Protein AF-A0A9N8KSS9-F1 (afdb_monomer)

Radius of gyration: 13.26 Å; Cα contacts (8 Å, |Δi|>4): 134; chains: 1; bounding box: 31×24×31 Å

pLDDT: mean 76.48, std 20.57, range [29.89, 96.56]

Foldseek 3Di:
DDAFDWDADPLFIWGWPDQDPPQKTKTATPCVVVPFGWIWIAGVVRHTPDIDDDGPDDRFDWDQDPVRDTWRDPVDDTDDHDDDD

Secondary structure (DSSP, 8-state):
-----EEEETTEEEEEEEE-TTSEEEEEETTGGGT---EEEEETT--EEEEES--SSPPPEEEE-TTSPEEEE-SS---------

Solvent-accessible surface area (backbone atoms only — not comparable to full-atom values): 5483 Å² total; per-residue (Å²): 134,82,85,85,65,71,48,80,56,97,64,39,51,20,38,68,80,53,77,47,98,77,54,36,33,44,25,36,32,69,50,39,94,76,71,29,72,22,32,39,35,21,38,81,88,64,50,77,76,46,81,40,76,62,73,84,63,79,67,51,57,67,44,72,44,98,85,73,47,76,44,75,47,57,103,73,74,90,79,92,82,83,86,80,134

Nearest PDB structures (foldseek):
  5n9j-assembly1_A  TM=5.267E-01  e=3.619E+00  Schizosaccharomyces pombe
  6hxt-assembly1_A-2  TM=4.286E-01  e=8.775E+00  Homo sapiens

Organism: Chrysodeixis includens (NCBI:txid689277)

Mean predicted aligned error: 9.28 Å

InterPro domains:
  IPR007588 Zinc finger, FLYWCH-type [PF04500] (5-57)

Structure (mmCIF, N/CA/C/O backbone):
data_AF-A0A9N8KSS9-F1
#
_entry.id   AF-A0A9N8KSS9-F1
#
loop_
_atom_site.group_PDB
_atom_site.id
_atom_site.type_symbol
_atom_site.label_atom_id
_atom_site.label_alt_id
_atom_site.label_comp_id
_atom_site.label_asym_id
_atom_site.label_entity_id
_atom_site.label_seq_id
_atom_site.pdbx_PDB_ins_code
_atom_site.Cartn_x
_atom_site.Cartn_y
_atom_site.Cartn_z
_atom_site.occupancy
_atom_site.B_iso_or_equiv
_atom_s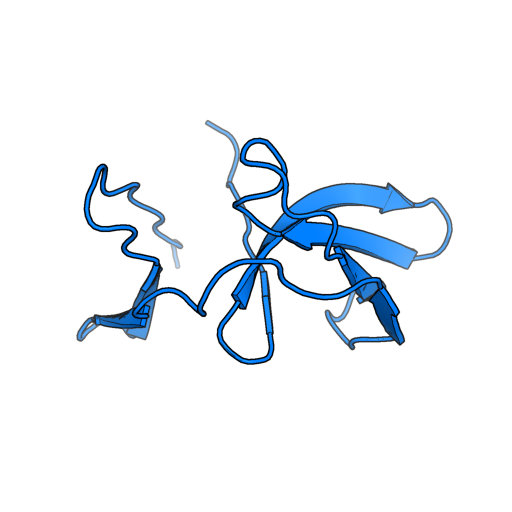ite.auth_seq_id
_atom_site.auth_comp_id
_atom_site.auth_asym_id
_atom_site.auth_atom_id
_atom_site.pdbx_PDB_model_num
ATOM 1 N N . MET A 1 1 ? -14.554 6.351 -16.794 1.00 39.75 1 MET A N 1
ATOM 2 C CA . MET A 1 1 ? -14.106 6.278 -15.384 1.00 39.75 1 MET A CA 1
ATOM 3 C C . MET A 1 1 ? -13.064 5.177 -15.274 1.00 39.75 1 MET A C 1
ATOM 5 O O . MET A 1 1 ? -13.386 4.029 -15.550 1.00 39.75 1 MET A O 1
ATOM 9 N N . GLY A 1 2 ? -11.804 5.534 -15.010 1.00 46.06 2 GLY A N 1
ATOM 10 C CA . GLY A 1 2 ? -10.691 4.579 -14.957 1.00 46.06 2 GLY A CA 1
ATOM 11 C C . GLY A 1 2 ? -10.776 3.669 -13.730 1.00 46.06 2 GLY A C 1
ATOM 12 O O . GLY A 1 2 ? -11.228 4.097 -12.671 1.00 46.06 2 GLY A O 1
ATOM 13 N N . ARG A 1 3 ? -10.365 2.407 -13.877 1.00 54.69 3 ARG A N 1
ATOM 14 C CA . ARG A 1 3 ? -10.278 1.440 -12.776 1.00 54.69 3 ARG A CA 1
ATOM 15 C C . ARG A 1 3 ? -9.159 1.872 -11.819 1.00 54.69 3 ARG A C 1
ATOM 17 O O . ARG A 1 3 ? -8.006 1.930 -12.231 1.00 54.69 3 ARG A O 1
ATOM 24 N N . CYS A 1 4 ? -9.492 2.172 -10.565 1.00 63.34 4 CYS A N 1
ATOM 25 C CA . CYS A 1 4 ? -8.506 2.414 -9.512 1.00 63.34 4 CYS A CA 1
ATOM 26 C C . CYS A 1 4 ? -8.083 1.065 -8.921 1.00 63.34 4 CYS A C 1
ATOM 28 O O . CYS A 1 4 ? -8.821 0.468 -8.139 1.00 63.34 4 CYS A O 1
ATOM 30 N N . GLU A 1 5 ? -6.929 0.557 -9.342 1.00 75.69 5 GLU A N 1
ATOM 31 C CA . GLU A 1 5 ? -6.348 -0.677 -8.813 1.00 75.69 5 GLU A CA 1
ATOM 32 C C . GLU A 1 5 ? -5.539 -0.390 -7.540 1.00 75.69 5 GLU A C 1
ATOM 34 O O . GLU A 1 5 ? -4.781 0.582 -7.484 1.00 75.69 5 GLU A O 1
ATOM 39 N N . ALA A 1 6 ? -5.700 -1.240 -6.525 1.00 85.06 6 ALA A N 1
ATOM 40 C CA . ALA A 1 6 ? -4.982 -1.153 -5.261 1.00 85.06 6 ALA A CA 1
ATOM 41 C C . ALA A 1 6 ? -4.355 -2.506 -4.909 1.00 85.06 6 ALA A C 1
ATOM 43 O O . ALA A 1 6 ? -4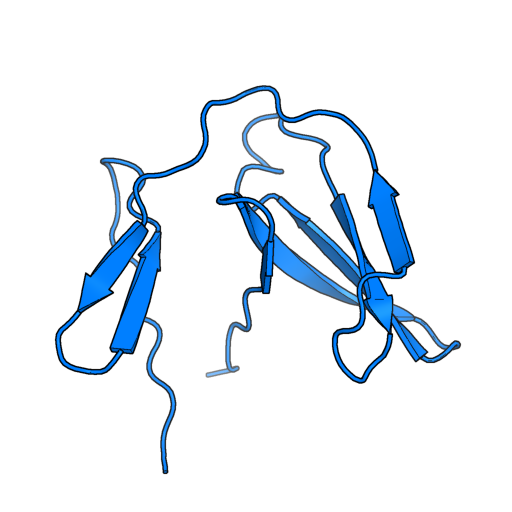.966 -3.554 -5.114 1.00 85.06 6 ALA A O 1
ATOM 44 N N . LEU A 1 7 ? -3.147 -2.464 -4.354 1.00 88.62 7 LEU A N 1
ATOM 45 C CA . LEU A 1 7 ? -2.394 -3.633 -3.907 1.00 88.62 7 LEU A CA 1
ATOM 46 C C . LEU A 1 7 ? -2.537 -3.785 -2.388 1.00 88.62 7 LEU A C 1
ATOM 48 O O . LEU A 1 7 ? -2.383 -2.802 -1.662 1.00 88.62 7 LEU A O 1
ATOM 52 N N . LEU A 1 8 ? -2.805 -5.003 -1.911 1.00 90.50 8 LEU A N 1
ATOM 53 C CA . LEU A 1 8 ? -2.841 -5.352 -0.489 1.00 90.50 8 LEU A CA 1
ATOM 54 C C . LEU A 1 8 ? -1.647 -6.246 -0.147 1.00 90.50 8 LEU A C 1
ATOM 56 O O . LEU A 1 8 ? -1.564 -7.372 -0.626 1.00 90.50 8 LEU A O 1
ATOM 60 N N . VAL A 1 9 ? -0.745 -5.755 0.701 1.00 89.31 9 VAL A N 1
ATOM 61 C CA . VAL A 1 9 ? 0.454 -6.487 1.131 1.00 89.31 9 VAL A CA 1
ATOM 62 C C . VAL A 1 9 ? 0.676 -6.243 2.622 1.00 89.31 9 VAL A C 1
ATOM 64 O O . VAL A 1 9 ? 0.688 -5.098 3.070 1.00 89.31 9 VAL A O 1
ATOM 67 N N . LEU A 1 10 ? 0.837 -7.323 3.396 1.00 89.25 10 LEU A N 1
ATOM 68 C CA . LEU A 1 10 ? 1.091 -7.284 4.848 1.00 89.25 10 LEU A CA 1
ATOM 69 C C . LEU A 1 10 ? 0.081 -6.421 5.638 1.00 89.25 10 LEU A C 1
ATOM 71 O O . LEU A 1 10 ? 0.442 -5.747 6.598 1.00 89.25 10 LEU A O 1
ATOM 75 N N . GLY A 1 11 ? -1.186 -6.406 5.214 1.00 88.56 11 GLY A N 1
ATOM 76 C CA . GLY A 1 11 ? -2.253 -5.629 5.861 1.00 88.56 11 GLY A CA 1
ATOM 77 C C . GLY A 1 11 ? -2.324 -4.151 5.460 1.00 88.56 11 GLY A C 1
ATOM 78 O O . GLY A 1 11 ? -3.225 -3.448 5.911 1.00 88.56 11 GLY A O 1
ATOM 79 N N . TYR A 1 12 ? -1.435 -3.671 4.588 1.00 91.62 12 TYR A N 1
ATOM 80 C CA . TYR A 1 12 ? -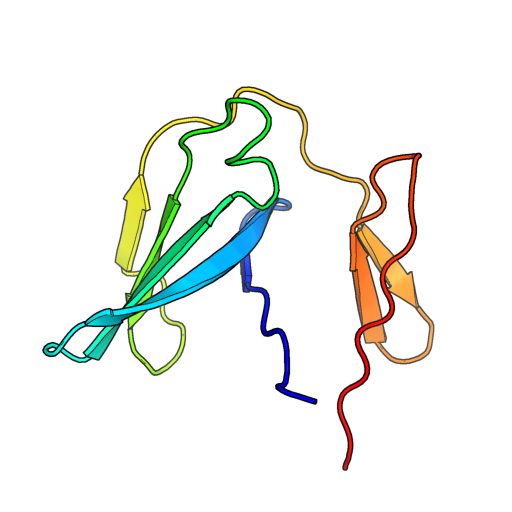1.432 -2.292 4.096 1.00 91.62 12 TYR A CA 1
ATOM 81 C C . TYR A 1 12 ? -1.879 -2.217 2.640 1.00 91.62 12 TYR A C 1
ATOM 83 O O . TYR A 1 12 ? -1.607 -3.113 1.841 1.00 91.62 12 TYR A O 1
ATOM 91 N N . THR A 1 13 ? -2.549 -1.121 2.288 1.00 91.69 13 THR A N 1
ATOM 92 C CA . THR A 1 13 ? -3.008 -0.867 0.922 1.00 91.69 13 THR A CA 1
ATOM 93 C C . THR A 1 13 ? -2.130 0.150 0.216 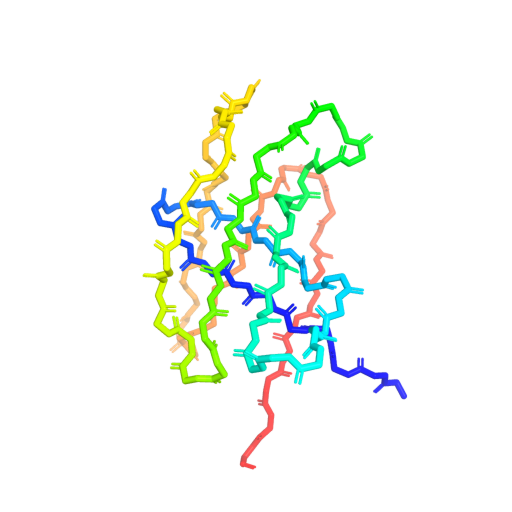1.00 91.69 13 THR A C 1
ATOM 95 O O . THR A 1 13 ? -1.667 1.120 0.824 1.00 91.69 13 THR A O 1
ATOM 98 N N . TYR A 1 14 ? -1.934 -0.049 -1.085 1.00 91.69 14 TYR A N 1
ATOM 99 C CA . TYR A 1 14 ? -1.065 0.781 -1.907 1.00 91.69 14 TYR A CA 1
ATOM 100 C C . TYR A 1 14 ? -1.730 1.156 -3.238 1.00 91.69 14 TYR A C 1
ATOM 102 O O . TYR A 1 14 ? -2.412 0.334 -3.844 1.00 91.69 14 TYR A O 1
ATOM 110 N N . ASN A 1 15 ? -1.486 2.378 -3.714 1.00 90.88 15 ASN A N 1
ATOM 111 C CA . ASN A 1 15 ? -1.925 2.877 -5.018 1.00 90.88 15 ASN A CA 1
ATOM 112 C C . ASN A 1 15 ? -0.767 2.844 -6.023 1.00 90.88 15 ASN A C 1
ATOM 114 O O . ASN A 1 15 ? 0.358 3.245 -5.696 1.00 90.88 15 ASN A O 1
ATOM 118 N N . ARG A 1 16 ? -1.041 2.420 -7.259 1.00 88.94 16 ARG A N 1
ATOM 119 C CA . ARG A 1 16 ? -0.053 2.415 -8.349 1.00 88.94 16 ARG A CA 1
ATOM 120 C C . ARG A 1 16 ? 0.198 3.841 -8.840 1.00 88.94 16 ARG A C 1
ATOM 122 O O . ARG A 1 16 ? -0.756 4.564 -9.116 1.00 88.94 16 ARG A O 1
ATOM 129 N N . LYS A 1 17 ? 1.465 4.251 -8.971 1.00 82.75 17 LYS A N 1
ATOM 130 C CA . LYS A 1 17 ? 1.815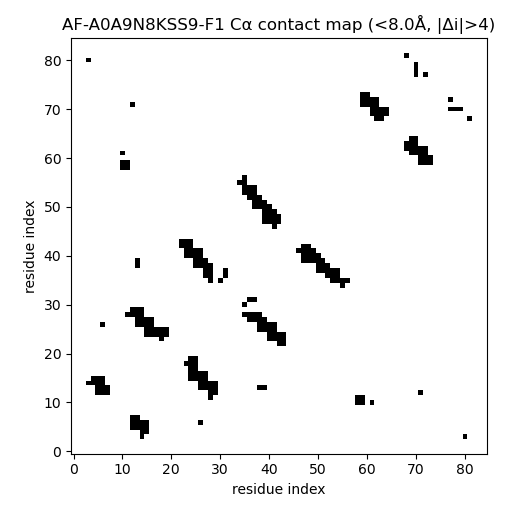 5.589 -9.502 1.00 82.75 17 LYS A CA 1
ATOM 131 C C . LYS A 1 17 ? 2.177 5.583 -10.990 1.00 82.75 17 LYS A C 1
ATOM 133 O O . LYS A 1 17 ? 1.970 6.601 -11.632 1.00 82.75 17 LYS A O 1
ATOM 138 N N . ASN A 1 18 ? 2.729 4.480 -11.506 1.00 69.56 18 ASN A N 1
ATOM 139 C CA . ASN A 1 18 ? 2.838 4.111 -12.929 1.00 69.56 18 ASN A CA 1
ATOM 140 C C . ASN A 1 18 ? 3.668 2.823 -13.073 1.00 69.56 18 ASN A C 1
ATOM 142 O O . ASN A 1 18 ? 4.454 2.478 -12.184 1.00 69.56 18 ASN A O 1
ATOM 146 N N . THR A 1 19 ? 3.509 2.137 -14.204 1.00 66.69 19 THR A N 1
ATOM 147 C CA . THR A 1 19 ? 4.427 1.095 -14.678 1.00 66.69 19 THR A CA 1
ATOM 148 C C . THR A 1 19 ? 5.720 1.740 -15.173 1.00 66.69 19 THR A C 1
ATOM 150 O O . THR A 1 19 ? 5.681 2.692 -15.952 1.00 66.69 19 THR A O 1
ATOM 153 N N . SER A 1 20 ? 6.871 1.253 -14.717 1.00 64.19 20 SER A N 1
ATOM 154 C CA . SER A 1 20 ? 8.170 1.593 -15.301 1.00 64.19 20 SER A CA 1
ATOM 155 C C . SER A 1 20 ? 8.386 0.819 -16.608 1.00 64.19 20 SER A C 1
ATOM 157 O O . SER A 1 20 ? 7.750 -0.207 -16.834 1.00 64.19 20 SER A O 1
ATOM 159 N N . ARG A 1 21 ? 9.335 1.265 -17.440 1.00 64.00 21 ARG A N 1
ATOM 160 C CA . ARG A 1 21 ? 9.719 0.620 -18.714 1.00 64.00 21 ARG A CA 1
ATOM 161 C C . ARG A 1 21 ? 10.270 -0.811 -18.569 1.00 64.00 21 ARG A C 1
ATOM 163 O O . ARG A 1 21 ? 10.425 -1.489 -19.573 1.00 64.00 21 ARG A O 1
ATOM 170 N N . ASN A 1 22 ? 10.550 -1.269 -17.347 1.00 78.56 22 ASN A N 1
ATOM 171 C CA . ASN A 1 22 ? 11.250 -2.528 -17.067 1.00 78.56 22 ASN A CA 1
ATOM 172 C C . ASN A 1 22 ? 10.354 -3.576 -16.378 1.00 78.56 22 ASN A C 1
ATOM 174 O O . ASN A 1 22 ? 10.837 -4.304 -15.519 1.00 78.56 22 ASN A O 1
ATOM 178 N N . ASN A 1 23 ? 9.054 -3.616 -16.683 1.00 84.50 23 ASN A N 1
ATOM 179 C CA . ASN A 1 23 ? 8.083 -4.544 -16.073 1.00 84.50 23 ASN A CA 1
ATOM 180 C C . ASN A 1 23 ? 7.947 -4.423 -14.544 1.00 84.50 23 ASN A C 1
ATOM 182 O O . ASN A 1 23 ? 7.510 -5.343 -13.857 1.00 84.50 23 ASN A O 1
ATOM 186 N N . LEU A 1 24 ? 8.344 -3.269 -13.999 1.00 89.44 24 LEU A N 1
ATOM 187 C CA . LEU A 1 24 ? 8.282 -2.970 -12.575 1.00 89.44 24 LEU A CA 1
ATOM 188 C C . LEU A 1 24 ? 7.213 -1.922 -12.306 1.00 89.44 24 LEU A C 1
ATOM 190 O O . LEU A 1 24 ? 7.219 -0.835 -12.887 1.00 89.44 24 LEU A O 1
ATOM 194 N N . SER A 1 25 ? 6.333 -2.217 -11.362 1.00 91.00 25 SER A N 1
ATOM 195 C CA . SER A 1 25 ? 5.302 -1.304 -10.888 1.00 91.00 25 SER A CA 1
ATOM 196 C C . SER A 1 25 ? 5.635 -0.820 -9.493 1.00 91.00 25 SER A C 1
ATOM 198 O O . SER A 1 25 ? 5.905 -1.614 -8.594 1.00 91.00 25 SER A O 1
ATOM 200 N N . ARG A 1 26 ? 5.584 0.499 -9.295 1.00 92.56 26 ARG A N 1
ATOM 201 C CA . ARG A 1 26 ? 5.752 1.095 -7.971 1.00 92.56 26 ARG A CA 1
ATOM 202 C C . ARG A 1 26 ? 4.403 1.472 -7.373 1.00 92.56 26 ARG A C 1
ATOM 204 O O . ARG A 1 26 ? 3.628 2.228 -7.972 1.00 92.56 26 ARG A O 1
ATOM 211 N N . TRP A 1 27 ? 4.185 0.993 -6.157 1.00 93.06 27 TRP A N 1
ATOM 212 C CA . TRP A 1 27 ? 2.975 1.173 -5.374 1.00 93.06 27 TRP A CA 1
ATOM 213 C C . TRP A 1 27 ? 3.304 1.955 -4.107 1.00 93.06 27 TRP A C 1
ATOM 215 O O . TRP A 1 27 ? 4.186 1.562 -3.349 1.00 93.06 27 TRP A O 1
ATOM 225 N N . TYR A 1 28 ? 2.615 3.064 -3.862 1.00 94.25 28 TYR A N 1
ATOM 226 C CA . TYR A 1 28 ? 2.797 3.863 -2.646 1.00 94.25 28 TYR A CA 1
ATOM 227 C C . TYR A 1 28 ? 1.674 3.590 -1.668 1.00 94.25 28 TYR A C 1
ATOM 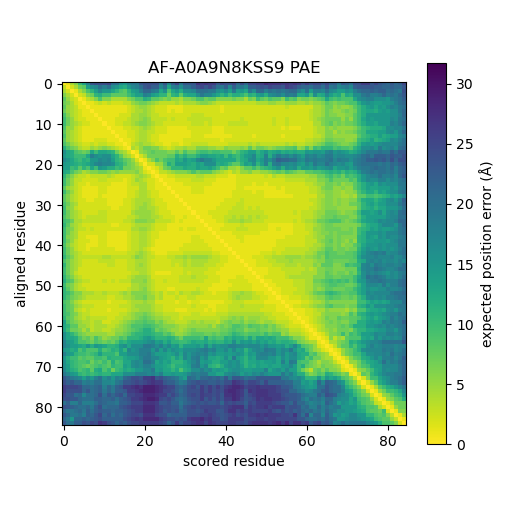229 O O . TYR A 1 28 ? 0.537 3.420 -2.100 1.00 94.25 28 TYR A O 1
ATOM 237 N N . CYS A 1 29 ? 1.974 3.590 -0.368 1.00 94.56 29 CYS A N 1
ATOM 238 C CA . CYS A 1 29 ? 0.950 3.443 0.660 1.00 94.56 29 CYS A CA 1
ATOM 239 C C . CYS A 1 29 ? -0.205 4.422 0.397 1.00 94.56 29 CYS A C 1
ATOM 241 O O . CYS A 1 29 ? 0.015 5.585 0.050 1.00 94.56 29 CYS A O 1
ATOM 243 N N . THR A 1 30 ? -1.448 3.979 0.570 1.00 91.50 30 THR A N 1
ATOM 244 C CA . THR A 1 30 ? -2.638 4.828 0.386 1.00 91.50 30 THR A CA 1
ATOM 245 C C . THR A 1 30 ? -2.612 6.074 1.274 1.00 91.50 30 THR A C 1
ATOM 247 O O . THR A 1 30 ? -3.151 7.115 0.898 1.00 91.50 30 THR A O 1
ATOM 250 N N . ARG A 1 31 ? -1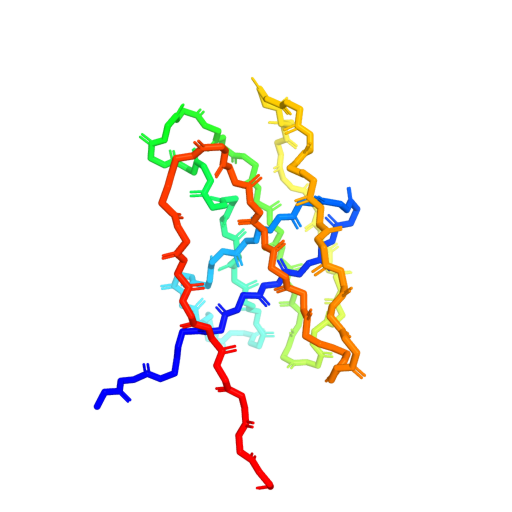.911 6.022 2.415 1.00 92.25 31 ARG A N 1
ATOM 251 C CA . ARG A 1 31 ? -1.667 7.168 3.304 1.00 92.25 31 ARG A CA 1
ATOM 252 C C . ARG A 1 31 ? -0.446 8.012 2.913 1.00 92.25 31 ARG A C 1
ATOM 254 O O . ARG A 1 31 ? 0.048 8.784 3.733 1.00 92.25 31 ARG A O 1
ATOM 261 N N . TYR A 1 32 ? 0.033 7.925 1.669 1.00 93.44 32 TYR A N 1
ATOM 262 C CA . TYR A 1 32 ? 1.223 8.657 1.226 1.00 93.44 32 TYR A CA 1
ATOM 263 C C . TYR A 1 32 ? 1.123 10.175 1.403 1.00 93.44 32 TYR A C 1
ATOM 265 O O . TYR A 1 32 ? 2.064 10.842 1.849 1.00 93.44 32 TYR A O 1
ATOM 273 N N . HIS A 1 33 ? -0.058 10.711 1.099 1.00 90.38 33 HIS A N 1
ATOM 274 C CA . HIS A 1 33 ? -0.384 12.126 1.274 1.00 90.38 33 HIS A CA 1
ATOM 275 C C . HIS A 1 33 ? -0.640 12.517 2.739 1.00 90.38 33 HIS A C 1
ATOM 277 O O . HIS A 1 33 ? -0.699 13.699 3.042 1.00 90.38 33 HIS A O 1
ATOM 283 N N . GLN A 1 34 ? -0.744 11.543 3.648 1.00 92.12 34 GLN A N 1
ATOM 284 C CA . GLN A 1 34 ? -0.872 11.740 5.099 1.00 92.12 34 GLN A CA 1
ATOM 285 C C . GLN A 1 34 ? 0.472 11.531 5.827 1.00 92.12 34 GLN A C 1
ATOM 287 O O . GLN A 1 34 ? 0.502 11.362 7.040 1.00 92.12 34 GLN A O 1
ATOM 292 N N . GLY A 1 35 ? 1.590 11.500 5.089 1.00 93.38 35 GLY A N 1
ATOM 293 C CA . GLY A 1 35 ? 2.943 11.434 5.651 1.00 93.38 35 GLY A CA 1
ATOM 294 C C . GLY A 1 35 ? 3.617 10.061 5.593 1.00 93.38 35 GLY A C 1
ATOM 295 O O . GLY A 1 35 ? 4.828 9.986 5.780 1.00 93.38 35 GLY A O 1
ATOM 296 N N . CYS A 1 36 ? 2.903 8.982 5.262 1.00 95.88 36 CYS A N 1
ATOM 297 C CA . CYS A 1 36 ? 3.528 7.666 5.106 1.00 95.88 36 CYS A CA 1
ATOM 298 C C . CYS A 1 36 ? 4.398 7.615 3.840 1.00 95.88 36 CYS A C 1
ATOM 300 O O . CYS A 1 36 ? 3.929 7.935 2.756 1.00 95.88 36 CYS A O 1
ATOM 302 N N . LYS A 1 37 ? 5.659 7.188 3.917 1.00 95.44 37 LYS A N 1
ATOM 303 C CA . LYS A 1 37 ? 6.518 7.057 2.719 1.00 95.44 37 LYS A CA 1
ATOM 304 C C . LYS A 1 37 ? 6.774 5.612 2.301 1.00 95.44 37 LYS A C 1
ATOM 306 O O . LYS A 1 37 ? 7.556 5.386 1.381 1.00 95.44 37 LYS A O 1
ATOM 311 N N . ALA A 1 38 ? 6.072 4.663 2.922 1.00 96.56 38 ALA A N 1
ATOM 312 C CA . ALA A 1 38 ? 6.169 3.258 2.575 1.00 96.56 38 ALA A CA 1
ATOM 313 C C . ALA A 1 38 ? 5.725 3.000 1.126 1.00 96.56 38 ALA A C 1
ATOM 315 O O . ALA A 1 38 ? 4.726 3.556 0.648 1.00 96.56 38 ALA A O 1
ATOM 316 N N . ALA A 1 39 ? 6.458 2.134 0.436 1.00 95.56 39 ALA A N 1
ATOM 317 C CA . ALA A 1 39 ? 6.171 1.722 -0.930 1.00 95.56 39 ALA A CA 1
ATOM 318 C C . ALA A 1 39 ? 6.527 0.249 -1.155 1.00 95.56 39 ALA A C 1
ATOM 320 O O . ALA A 1 39 ? 7.300 -0.343 -0.405 1.00 95.56 39 ALA A O 1
ATOM 321 N N . VAL A 1 40 ? 5.960 -0.329 -2.207 1.00 94.88 40 VAL A N 1
ATOM 322 C CA . VAL A 1 40 ? 6.235 -1.689 -2.675 1.00 94.88 40 VAL A CA 1
ATOM 323 C C . VAL A 1 40 ? 6.541 -1.625 -4.164 1.00 94.88 40 VAL A C 1
ATOM 325 O O . VAL A 1 40 ? 5.925 -0.850 -4.903 1.00 94.88 40 VAL A O 1
ATOM 328 N N . ILE A 1 41 ? 7.511 -2.417 -4.608 1.00 93.06 41 ILE A N 1
ATOM 329 C CA . ILE A 1 41 ? 7.770 -2.637 -6.029 1.00 93.06 41 ILE A CA 1
ATOM 330 C C . ILE A 1 41 ? 7.354 -4.062 -6.363 1.00 93.06 41 ILE A C 1
ATOM 332 O O . ILE A 1 41 ? 7.762 -4.998 -5.675 1.00 93.06 41 ILE A O 1
ATOM 336 N N . THR A 1 42 ? 6.561 -4.209 -7.418 1.00 92.25 42 THR A N 1
ATOM 337 C CA . THR A 1 42 ? 6.168 -5.510 -7.960 1.00 92.25 42 THR A CA 1
ATOM 338 C C . THR A 1 42 ? 6.629 -5.660 -9.400 1.00 92.25 42 THR A C 1
ATOM 340 O O . THR A 1 42 ? 6.835 -4.661 -10.091 1.00 92.25 42 THR A O 1
ATOM 343 N N . MET A 1 43 ? 6.724 -6.901 -9.857 1.00 90.06 43 MET A N 1
ATOM 344 C CA . MET A 1 43 ? 6.703 -7.245 -11.278 1.00 90.06 43 MET A CA 1
ATOM 345 C C . MET A 1 43 ? 5.277 -7.067 -11.851 1.00 90.06 43 MET A C 1
ATOM 347 O O . MET A 1 43 ? 4.333 -6.764 -11.105 1.00 90.06 43 MET A O 1
ATOM 351 N N . ASP A 1 44 ? 5.101 -7.230 -13.166 1.00 84.62 44 ASP A N 1
ATOM 352 C CA . ASP A 1 44 ? 3.781 -7.172 -13.826 1.00 84.62 44 ASP A CA 1
ATOM 353 C C . ASP A 1 44 ? 2.832 -8.309 -13.411 1.00 84.62 44 ASP A C 1
ATOM 355 O O . ASP A 1 44 ? 1.617 -8.122 -13.420 1.00 84.62 44 ASP A O 1
ATOM 359 N N . ASP A 1 45 ? 3.366 -9.452 -12.976 1.00 85.94 45 ASP A N 1
ATOM 360 C CA . ASP A 1 45 ? 2.604 -10.575 -12.406 1.00 85.94 45 ASP A CA 1
ATOM 361 C C . ASP A 1 45 ? 2.228 -10.363 -10.922 1.00 85.94 45 ASP A C 1
ATOM 363 O O . ASP A 1 45 ? 1.727 -11.275 -10.268 1.00 85.94 45 ASP A O 1
ATOM 367 N N . LEU A 1 46 ? 2.458 -9.154 -10.391 1.00 86.69 46 LEU A N 1
ATOM 368 C CA . LEU A 1 46 ? 2.258 -8.759 -8.992 1.00 86.69 46 LEU A CA 1
ATOM 369 C C . LEU A 1 46 ? 3.201 -9.435 -7.982 1.00 86.69 46 LEU A C 1
ATOM 371 O O . LEU A 1 46 ? 3.038 -9.221 -6.776 1.00 86.69 46 LEU A O 1
ATOM 375 N N . THR A 1 47 ? 4.234 -10.153 -8.434 1.00 90.81 47 THR A N 1
ATOM 376 C CA . THR A 1 47 ? 5.280 -10.671 -7.545 1.00 90.81 47 THR A CA 1
ATOM 377 C C . THR A 1 47 ? 6.000 -9.511 -6.861 1.00 90.81 47 THR A C 1
ATOM 379 O O . THR A 1 47 ? 6.510 -8.601 -7.520 1.00 90.81 47 THR A O 1
ATOM 382 N N . VAL A 1 48 ? 6.038 -9.520 -5.525 1.00 92.50 48 VAL A N 1
ATOM 383 C CA . VAL A 1 48 ? 6.711 -8.480 -4.737 1.00 92.50 48 VAL A CA 1
ATOM 384 C C . VAL A 1 48 ? 8.221 -8.639 -4.863 1.00 92.50 48 VAL A C 1
ATOM 386 O O . VAL A 1 48 ? 8.783 -9.659 -4.482 1.00 92.50 48 VAL A O 1
ATOM 389 N N . VAL A 1 49 ? 8.878 -7.595 -5.365 1.00 94.00 49 VAL A N 1
ATOM 390 C CA . VAL A 1 49 ? 10.338 -7.532 -5.505 1.00 94.00 49 VAL A CA 1
ATOM 391 C C . VAL A 1 49 ? 10.964 -6.915 -4.262 1.00 94.00 49 VAL A C 1
ATOM 393 O O . VAL A 1 49 ? 11.995 -7.376 -3.782 1.00 94.00 49 VAL A O 1
ATOM 396 N N . THR A 1 50 ? 10.370 -5.837 -3.740 1.00 93.81 50 THR A N 1
ATOM 397 C CA . THR A 1 50 ? 10.930 -5.138 -2.578 1.00 93.81 50 THR A CA 1
ATOM 398 C C . THR A 1 50 ? 9.905 -4.289 -1.826 1.00 93.81 50 THR A C 1
ATOM 400 O O . THR A 1 50 ? 8.942 -3.775 -2.406 1.00 93.81 50 THR A O 1
ATOM 403 N N . HIS A 1 51 ? 10.169 -4.110 -0.530 1.00 95.69 51 HIS A N 1
ATOM 404 C CA . HIS A 1 51 ? 9.487 -3.186 0.369 1.00 95.69 51 HIS A CA 1
ATOM 405 C C . HIS A 1 51 ? 10.411 -2.008 0.685 1.00 95.69 51 HIS A C 1
ATOM 407 O O . HIS A 1 51 ? 11.583 -2.192 1.007 1.00 95.69 51 HIS A O 1
ATOM 413 N N . ILE A 1 52 ? 9.881 -0.790 0.616 1.00 95.38 52 ILE A N 1
ATOM 414 C CA . ILE A 1 52 ? 10.635 0.447 0.818 1.00 95.38 52 ILE A CA 1
ATOM 415 C C . ILE A 1 52 ? 10.022 1.218 1.980 1.00 95.38 52 ILE A C 1
ATOM 417 O O . ILE A 1 52 ? 8.828 1.514 1.957 1.00 95.38 52 ILE A O 1
ATOM 421 N N . GLY A 1 53 ? 10.864 1.621 2.932 1.00 94.19 53 GLY A N 1
ATOM 422 C CA . GLY A 1 53 ? 10.473 2.445 4.074 1.00 94.19 53 GLY A CA 1
ATOM 423 C C . GLY A 1 53 ? 9.627 1.703 5.108 1.00 94.19 53 GLY A C 1
ATOM 424 O O . GLY A 1 53 ? 9.269 0.538 4.945 1.00 94.19 53 GLY A O 1
ATOM 425 N N . THR A 1 54 ? 9.306 2.401 6.192 1.00 94.19 54 THR A N 1
ATOM 426 C CA . THR A 1 54 ? 8.459 1.896 7.275 1.00 94.19 54 THR A CA 1
ATOM 427 C C . THR A 1 54 ? 7.119 2.623 7.286 1.00 94.19 54 THR A C 1
ATOM 429 O O . THR A 1 54 ? 6.994 3.772 6.847 1.00 94.19 54 THR A O 1
ATOM 432 N N . HIS A 1 55 ? 6.083 1.940 7.770 1.00 94.06 55 HIS A N 1
ATOM 433 C CA . HIS A 1 55 ? 4.782 2.564 7.979 1.00 94.06 55 HIS A CA 1
ATOM 434 C C . HIS A 1 55 ? 4.806 3.399 9.258 1.00 94.06 55 HIS A C 1
ATOM 436 O O . HIS A 1 55 ? 5.229 2.930 10.308 1.00 94.06 55 HIS A O 1
ATOM 442 N N . THR A 1 56 ? 4.318 4.634 9.171 1.00 94.81 56 THR A N 1
ATOM 443 C CA . THR A 1 56 ? 4.185 5.575 10.298 1.00 94.81 56 THR A CA 1
ATOM 444 C C . THR A 1 56 ? 2.768 5.597 10.874 1.00 94.81 56 THR A C 1
ATOM 446 O O . THR A 1 56 ? 2.378 6.516 11.588 1.00 94.81 56 THR A O 1
ATOM 449 N N . HIS A 1 57 ? 1.962 4.598 10.526 1.00 92.12 57 HIS A N 1
ATOM 450 C CA . HIS A 1 57 ? 0.596 4.429 10.990 1.00 92.12 57 HIS A CA 1
ATOM 451 C C . HIS A 1 57 ? 0.292 2.944 11.133 1.00 92.12 57 HIS A C 1
ATOM 453 O O . HIS A 1 57 ? 0.934 2.100 10.510 1.00 92.12 57 HIS A O 1
ATOM 459 N N . THR A 1 58 ? -0.733 2.631 11.915 1.00 90.94 58 THR A N 1
ATOM 460 C CA . THR A 1 58 ? -1.234 1.266 12.041 1.00 90.94 58 THR A CA 1
ATOM 461 C C . THR A 1 58 ? -1.894 0.798 10.744 1.00 90.94 58 THR A C 1
ATOM 463 O O . THR A 1 58 ? -2.418 1.601 9.958 1.00 90.94 58 THR A O 1
ATOM 466 N N . ALA A 1 59 ? -1.857 -0.514 10.507 1.00 88.31 59 ALA A N 1
ATOM 467 C CA . ALA A 1 59 ? -2.570 -1.127 9.396 1.00 88.31 59 ALA A CA 1
ATOM 468 C C . ALA A 1 59 ? -4.078 -0.819 9.500 1.00 88.31 59 ALA A C 1
ATOM 470 O O . ALA A 1 59 ? -4.642 -0.874 10.598 1.00 88.31 59 ALA A O 1
ATOM 471 N N . PRO A 1 60 ? -4.747 -0.463 8.389 1.00 85.25 60 PRO A N 1
ATOM 472 C CA . PRO A 1 60 ? -6.188 -0.260 8.396 1.00 85.25 60 PRO A CA 1
ATOM 473 C C . PRO A 1 60 ? -6.917 -1.572 8.698 1.00 85.25 60 PRO A C 1
ATOM 475 O O . PRO A 1 60 ? -6.441 -2.663 8.383 1.00 85.25 60 PRO A O 1
ATOM 478 N N . ARG A 1 61 ? -8.130 -1.465 9.244 1.00 82.12 61 ARG A N 1
ATOM 479 C CA . ARG A 1 61 ? -9.023 -2.619 9.336 1.00 82.12 61 ARG A CA 1
ATOM 480 C C . ARG A 1 61 ? -9.538 -2.940 7.935 1.00 82.12 61 ARG A C 1
ATOM 482 O O . ARG A 1 61 ? -10.151 -2.092 7.285 1.00 82.12 61 ARG A O 1
ATOM 489 N N . LEU A 1 62 ? -9.266 -4.157 7.478 1.00 78.12 62 LEU A N 1
ATOM 490 C CA . LEU A 1 62 ? -9.756 -4.669 6.206 1.00 78.12 62 LEU A CA 1
ATOM 491 C C . LEU A 1 62 ? -11.017 -5.476 6.473 1.00 78.12 62 LEU A C 1
ATOM 493 O O . LEU A 1 62 ? -10.993 -6.442 7.234 1.00 78.12 62 LEU A O 1
ATOM 497 N N . ILE A 1 63 ? -12.121 -5.062 5.865 1.00 74.88 63 ILE A N 1
ATOM 498 C CA . ILE A 1 63 ? -13.382 -5.793 5.941 1.00 74.88 63 ILE A CA 1
ATOM 499 C C . ILE A 1 63 ? -13.513 -6.577 4.642 1.00 74.88 63 ILE A C 1
ATOM 501 O O . ILE A 1 63 ? -13.619 -5.982 3.569 1.00 74.88 63 ILE A O 1
ATOM 505 N N . CYS A 1 64 ? -13.471 -7.904 4.749 1.00 64.50 64 CYS A N 1
ATOM 506 C CA . CYS A 1 64 ? -13.868 -8.785 3.661 1.00 64.50 64 CYS A CA 1
ATOM 507 C C . CYS A 1 64 ? -15.396 -8.866 3.662 1.00 64.50 64 CYS A C 1
ATOM 509 O O . CYS A 1 64 ? -16.003 -9.213 4.676 1.00 64.50 64 CYS A O 1
ATOM 511 N N . THR A 1 65 ? -16.018 -8.485 2.555 1.00 69.00 65 THR A N 1
ATOM 512 C CA . THR A 1 65 ? -17.467 -8.631 2.372 1.00 69.00 65 THR A CA 1
ATOM 513 C C . THR A 1 65 ? -17.792 -10.016 1.820 1.00 69.00 65 THR A C 1
ATOM 515 O O . THR A 1 65 ? -16.912 -10.700 1.304 1.00 69.00 65 THR A O 1
ATOM 518 N N . ALA A 1 66 ? -19.059 -10.434 1.898 1.00 70.12 66 ALA A N 1
ATOM 519 C CA . ALA A 1 66 ? -19.509 -11.739 1.402 1.00 70.12 66 ALA A CA 1
ATOM 520 C C . ALA A 1 66 ? -19.190 -11.983 -0.092 1.00 70.12 66 ALA A C 1
ATOM 522 O O . ALA A 1 66 ? -19.061 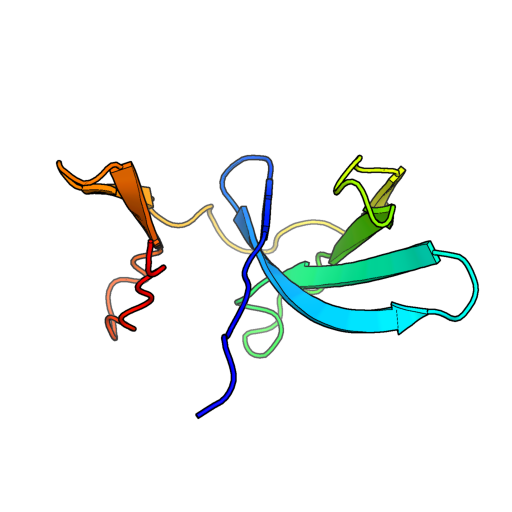-13.127 -0.509 1.00 70.12 66 ALA A O 1
ATOM 523 N N . ASP A 1 67 ? -18.988 -10.918 -0.875 1.00 72.81 67 ASP A N 1
ATOM 524 C CA . ASP A 1 67 ? -18.552 -10.971 -2.281 1.00 72.81 67 ASP A CA 1
ATOM 525 C C . ASP A 1 67 ? -17.017 -11.065 -2.441 1.00 72.81 67 ASP A C 1
ATOM 527 O O . ASP A 1 67 ? -16.478 -10.797 -3.507 1.00 72.81 67 ASP A O 1
ATOM 531 N N . GLN A 1 68 ? -16.275 -11.374 -1.371 1.00 61.06 68 GLN A N 1
ATOM 532 C CA . GLN A 1 68 ? -14.804 -11.428 -1.354 1.00 61.06 68 GLN A CA 1
ATOM 533 C C . GLN A 1 68 ? -14.116 -10.105 -1.756 1.00 61.06 68 GLN A C 1
ATOM 535 O O . GLN A 1 68 ? -12.957 -10.085 -2.174 1.00 61.06 68 GLN A O 1
ATOM 540 N N . ARG A 1 69 ? -14.804 -8.964 -1.599 1.00 60.91 69 ARG A N 1
ATOM 541 C CA . ARG A 1 69 ? -14.211 -7.629 -1.785 1.00 60.91 69 ARG A CA 1
ATOM 542 C C . ARG A 1 69 ? -13.642 -7.119 -0.472 1.00 60.91 69 ARG A C 1
ATOM 544 O O . ARG A 1 69 ? -14.331 -7.143 0.552 1.00 60.91 69 ARG A O 1
ATOM 551 N N . TYR A 1 70 ? -12.420 -6.595 -0.527 1.00 61.09 70 TYR A N 1
ATOM 552 C CA . TYR A 1 70 ? -11.759 -5.958 0.608 1.00 61.09 70 TYR A CA 1
ATOM 553 C C . TYR A 1 70 ? -12.008 -4.452 0.607 1.00 61.09 70 TYR A C 1
ATOM 555 O O . TYR A 1 70 ? -11.616 -3.743 -0.321 1.00 61.09 70 TYR A O 1
ATOM 563 N N . HIS A 1 71 ? -12.612 -3.954 1.683 1.00 57.56 71 HIS A N 1
ATOM 564 C CA . HIS A 1 71 ? -12.733 -2.525 1.945 1.00 57.56 71 HIS A CA 1
ATOM 565 C C . HIS A 1 71 ? -11.705 -2.115 2.998 1.00 57.56 71 HIS A C 1
ATOM 567 O O . HIS A 1 71 ? -11.757 -2.576 4.140 1.00 57.56 71 HIS A O 1
ATOM 573 N N . ALA A 1 72 ? -10.773 -1.238 2.620 1.00 57.34 72 ALA A N 1
ATOM 574 C CA . ALA A 1 72 ? -9.882 -0.590 3.572 1.00 57.34 72 ALA A CA 1
ATOM 575 C C . ALA A 1 72 ? -10.617 0.580 4.221 1.00 57.34 72 ALA A C 1
ATOM 577 O O . ALA A 1 72 ? -10.747 1.655 3.635 1.00 57.34 72 ALA A O 1
ATOM 578 N N . THR A 1 73 ? -11.123 0.371 5.432 1.00 51.47 73 THR A N 1
ATOM 579 C CA . THR A 1 73 ? -11.778 1.437 6.183 1.00 51.47 73 THR A CA 1
ATOM 580 C C . THR A 1 73 ? -10.738 2.153 7.039 1.00 51.47 73 THR A C 1
ATOM 582 O O . THR A 1 73 ? -10.333 1.654 8.088 1.00 51.47 73 THR A O 1
ATOM 585 N N . ASN A 1 74 ? -10.322 3.350 6.621 1.00 46.62 74 ASN A N 1
ATOM 586 C CA . ASN A 1 74 ? -10.069 4.398 7.607 1.00 46.62 74 ASN A CA 1
ATOM 587 C C . ASN A 1 74 ? -11.448 4.844 8.105 1.00 46.62 74 ASN A C 1
ATOM 589 O O . ASN A 1 74 ? -12.367 4.937 7.297 1.00 46.62 74 ASN A O 1
ATOM 593 N N . VAL A 1 75 ? -11.622 5.122 9.398 1.00 42.25 75 VAL A N 1
ATOM 594 C CA . VAL A 1 75 ? -12.917 5.457 10.043 1.00 42.25 75 VAL A CA 1
ATOM 595 C C . VAL A 1 75 ? -13.549 6.773 9.513 1.00 42.25 75 VAL A C 1
ATOM 597 O O . VAL A 1 75 ? -14.447 7.354 10.106 1.00 42.25 75 VAL A O 1
ATOM 600 N N . SER A 1 76 ? -13.134 7.278 8.351 1.00 31.84 76 SER A N 1
ATOM 601 C CA . SER A 1 76 ? -13.707 8.454 7.702 1.00 31.84 76 SER A CA 1
ATOM 602 C C . SER A 1 76 ? -13.538 8.342 6.178 1.00 31.84 76 SER A C 1
ATOM 604 O O . SER A 1 76 ? -12.437 8.528 5.669 1.00 31.84 76 SER A O 1
ATOM 606 N N . LYS A 1 77 ? -14.650 8.087 5.470 1.00 34.50 77 LYS A N 1
ATOM 607 C CA . LYS A 1 77 ? -14.843 7.995 3.999 1.00 34.50 77 LYS A CA 1
ATOM 608 C C . LYS A 1 77 ? -14.596 6.621 3.349 1.00 34.50 77 LYS A C 1
ATOM 610 O O . LYS A 1 77 ? -13.476 6.221 3.052 1.00 34.50 77 LYS A O 1
ATOM 615 N N . MET A 1 78 ? -15.714 5.944 3.067 1.00 29.89 78 MET A N 1
ATOM 616 C CA . MET A 1 78 ? -15.839 4.748 2.229 1.00 29.89 78 MET A CA 1
ATOM 617 C C . MET A 1 78 ? -15.631 5.110 0.750 1.00 29.89 78 MET A C 1
ATOM 619 O O . MET A 1 78 ? -16.307 6.001 0.242 1.00 29.89 78 MET A O 1
ATOM 623 N N . ILE A 1 79 ? -14.736 4.411 0.047 1.00 38.78 79 ILE A N 1
ATOM 624 C CA . ILE A 1 79 ? -14.635 4.464 -1.420 1.00 38.78 79 ILE A CA 1
ATOM 625 C C . ILE A 1 79 ? -14.991 3.081 -1.971 1.00 38.78 79 ILE A C 1
ATOM 627 O O . ILE A 1 79 ? -14.439 2.066 -1.544 1.00 38.78 79 ILE A O 1
ATOM 631 N N . HIS A 1 80 ? -15.952 3.051 -2.894 1.00 34.12 80 HIS A N 1
ATOM 632 C CA . HIS A 1 80 ? -16.432 1.852 -3.576 1.00 34.12 80 HIS A CA 1
ATOM 633 C C . HIS A 1 80 ? -15.432 1.438 -4.663 1.00 34.12 80 HIS A C 1
ATOM 635 O O . HIS A 1 80 ? -15.115 2.241 -5.539 1.00 34.12 80 HIS A O 1
ATOM 641 N N . VAL A 1 81 ? -14.979 0.182 -4.651 1.00 43.47 81 VAL A N 1
ATOM 642 C CA . VAL A 1 81 ? -14.277 -0.426 -5.791 1.00 43.47 81 VAL A CA 1
ATOM 643 C C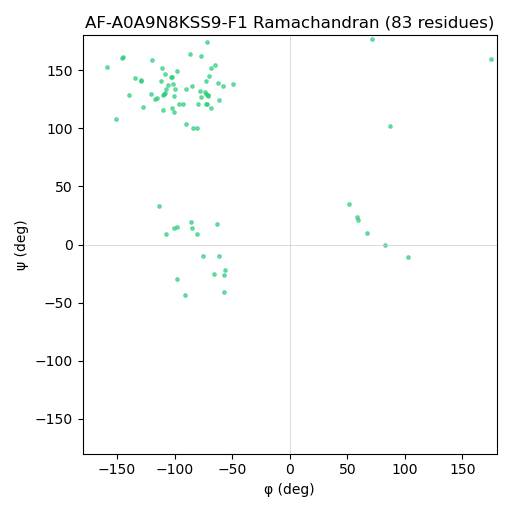 . VAL A 1 81 ? -14.967 -1.745 -6.128 1.00 43.47 81 VAL A C 1
ATOM 645 O O . VAL A 1 81 ? -15.048 -2.647 -5.298 1.00 43.47 81 VAL A O 1
ATOM 648 N N . THR A 1 82 ? -15.504 -1.838 -7.342 1.00 41.06 82 THR A N 1
ATOM 649 C CA . THR A 1 82 ? -16.135 -3.035 -7.913 1.00 41.06 82 THR A CA 1
ATOM 650 C C . THR A 1 82 ? -15.278 -3.568 -9.065 1.00 41.06 82 THR A C 1
ATOM 652 O O . THR A 1 82 ? -14.751 -2.791 -9.863 1.00 41.06 82 THR A O 1
ATOM 655 N N . ARG A 1 83 ? -15.143 -4.898 -9.180 1.00 35.50 83 ARG A N 1
ATOM 656 C CA . ARG A 1 83 ? -14.652 -5.579 -10.396 1.00 35.50 83 ARG A CA 1
ATOM 657 C C . ARG A 1 83 ? -15.841 -6.246 -11.097 1.00 35.50 83 ARG A C 1
ATOM 659 O O . ARG A 1 83 ? -16.697 -6.813 -10.427 1.00 35.50 83 ARG A O 1
ATOM 666 N N . LYS A 1 84 ? -15.900 -6.135 -12.428 1.00 38.66 84 LYS A N 1
ATOM 667 C CA . LYS A 1 84 ? -16.869 -6.831 -13.292 1.00 38.66 84 LYS A CA 1
ATOM 668 C C . LYS A 1 84 ? -16.242 -8.090 -13.903 1.00 38.66 84 LYS A C 1
ATOM 670 O O . LYS A 1 84 ? -15.035 -8.077 -14.134 1.00 38.66 84 LYS A O 1
ATOM 675 N N . GLN A 1 85 ? -17.146 -9.060 -14.113 1.00 32.31 85 GLN A N 1
ATOM 676 C CA . GLN A 1 85 ? -17.100 -10.347 -14.832 1.00 32.31 85 GLN A CA 1
ATOM 677 C C . GLN A 1 85 ? -15.895 -10.583 -15.741 1.00 32.31 85 GLN A C 1
ATOM 679 O O . GLN A 1 85 ? -15.640 -9.714 -16.606 1.00 32.31 85 GLN A O 1
#

Sequence (85 aa):
MGRCEALLVLGYTYNRKNTSRNNLSRWYCTRYHQGCKAAVITMDDLTVVTHIGTHTHTAPRLICTADQRYHATNVSKMIHVTRKQ